Protein AF-A0A959QDK6-F1 (afdb_monomer)

Mean predicted aligned error: 8.27 Å

Foldseek 3Di:
DPCPVVPPHPCNVVSCVVCVVVDDPDDCCVVPVVPDPDDDDDDDPDDDDPPPFPVVVLVPADADPQSERAAEPPEAEACEHVEYAHEYYPDYHYYYVHYQWYFHDDDPDTDTGRNVPRVCVVVVQVVCCVPPNDPHD

Radius of gyration: 21.92 Å; Cα contacts (8 Å, |Δi|>4): 158; chains: 1; bounding box: 42×44×59 Å

pLDDT: mean 91.84, std 6.42, range [63.53, 97.94]

Sequence (137 aa):
APGRDEYNTAGEQAFVDAHYPLTPSISIDYAIMEKAANVYTIPSSFGWSDLGTWASLHAESEKDAHGNVINGNPVLAFDTADCLVRTPAGKLVVLKDLHDFIVVDEGDVLLIFPKSKEQEIKQVTQQIERELGDRFL

Nearest PDB structures (foldseek):
  2cu2-assembly1_A-2  TM=7.580E-01  e=2.517E-06  Thermus thermophilus HB8
  2x5s-assembly1_A  TM=7.768E-01  e=5.417E-05  Thermotoga maritima MSB8
  6ive-assembly1_B  TM=2.517E-01  e=6.043E+00  Thermus thermophilus HB8
  8owr-assembly2_C  TM=2.816E-01  e=8.942E+00  Mycolicibacterium smegmatis MC2 155

Secondary structure (DSSP, 8-state):
-TTTTTTTSTTHHHHHHHHGGGS----HIIIIITT-S--------S------SHHHHHHHS---TTS-EEESSSEEEES-BS-EEE--TT--EEEES-BSEEEEEETTEEEEEEGGGGGGHHHHHHHHHHHHGGGG-

Solvent-accessible surface area (backbone atoms only — not comparable to full-atom values): 8517 Å² total; per-residue (Å²): 113,92,63,64,89,27,58,97,43,94,51,29,63,63,52,44,69,70,47,56,84,75,51,81,96,67,56,62,55,75,72,40,58,77,73,49,92,84,77,83,86,81,92,76,91,69,94,81,77,86,68,82,45,71,63,52,48,48,70,76,44,74,56,53,100,50,50,26,26,75,51,51,43,49,67,47,75,40,75,45,29,49,24,34,37,36,39,54,75,79,49,80,43,80,46,66,75,45,66,41,29,34,35,40,44,54,97,95,46,76,46,77,43,54,46,94,49,55,81,52,51,64,58,52,50,57,47,44,41,74,76,67,38,74,82,87,112

Structure (mmCIF, N/CA/C/O backbone):
data_AF-A0A959QDK6-F1
#
_entry.id   AF-A0A959QDK6-F1
#
loop_
_atom_site.group_PDB
_atom_site.id
_atom_site.type_symbol
_atom_site.label_atom_id
_atom_site.label_alt_id
_atom_site.label_comp_id
_atom_site.label_asym_id
_atom_site.label_entity_id
_atom_site.label_seq_id
_atom_site.pdbx_PDB_ins_code
_atom_site.Cartn_x
_atom_site.Cartn_y
_atom_site.Cartn_z
_atom_site.occupancy
_atom_site.B_iso_or_equiv
_atom_site.auth_seq_id
_atom_site.auth_comp_id
_atom_site.auth_asym_id
_atom_site.auth_atom_id
_atom_site.pdbx_PDB_model_num
ATOM 1 N N . ALA A 1 1 ? 19.170 5.353 -35.137 1.00 66.31 1 ALA A N 1
ATOM 2 C CA . ALA A 1 1 ? 19.481 4.512 -33.969 1.00 66.31 1 ALA A CA 1
ATOM 3 C C . ALA A 1 1 ? 19.355 3.057 -34.394 1.00 66.31 1 ALA A C 1
ATOM 5 O O . ALA A 1 1 ? 18.575 2.808 -35.315 1.00 66.31 1 ALA A O 1
ATOM 6 N N . PRO A 1 2 ? 20.110 2.132 -33.784 1.00 79.88 2 PRO A N 1
ATOM 7 C CA . PRO A 1 2 ? 19.845 0.700 -33.921 1.00 79.88 2 PRO A CA 1
ATOM 8 C C . PRO A 1 2 ? 18.350 0.423 -33.682 1.00 79.88 2 PRO A C 1
ATOM 10 O O . PRO A 1 2 ? 17.758 1.071 -32.820 1.00 79.88 2 PRO A O 1
ATOM 13 N N . GLY A 1 3 ? 17.736 -0.455 -34.479 1.00 84.69 3 GLY A N 1
ATOM 14 C CA . GLY A 1 3 ? 16.315 -0.820 -34.346 1.00 84.69 3 GLY A CA 1
ATOM 15 C C . GLY A 1 3 ? 15.309 0.086 -35.058 1.00 84.69 3 GLY A C 1
ATOM 16 O O . GLY A 1 3 ? 14.122 -0.214 -35.053 1.00 84.69 3 GLY A O 1
ATOM 17 N N . ARG A 1 4 ? 15.746 1.173 -35.713 1.00 91.75 4 ARG A N 1
ATOM 18 C CA . ARG A 1 4 ? 14.831 2.070 -36.448 1.00 91.75 4 ARG A CA 1
ATOM 19 C C . ARG A 1 4 ? 14.076 1.363 -37.578 1.00 91.75 4 ARG A C 1
ATOM 21 O O . ARG A 1 4 ? 12.925 1.702 -37.816 1.00 91.75 4 ARG A O 1
ATOM 28 N N . ASP A 1 5 ? 14.727 0.417 -38.246 1.00 93.50 5 ASP A N 1
ATOM 29 C CA . ASP A 1 5 ? 14.145 -0.325 -39.370 1.00 93.50 5 ASP A CA 1
AT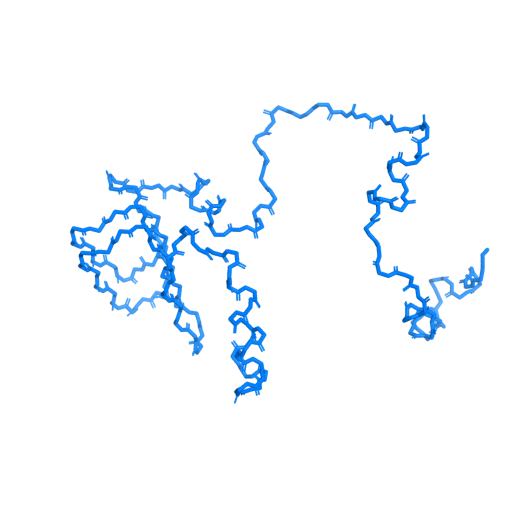OM 30 C C . ASP A 1 5 ? 13.195 -1.441 -38.904 1.00 93.50 5 ASP A C 1
ATOM 32 O O . ASP A 1 5 ? 12.357 -1.896 -39.674 1.00 93.50 5 ASP A O 1
ATOM 36 N N . GLU A 1 6 ? 13.289 -1.831 -37.629 1.00 92.81 6 GLU A N 1
ATOM 37 C CA . GLU A 1 6 ? 12.430 -2.840 -37.001 1.00 92.81 6 GLU A CA 1
ATOM 38 C C . GLU A 1 6 ? 11.187 -2.220 -36.344 1.00 92.81 6 GLU A C 1
ATOM 40 O O . GLU A 1 6 ? 10.227 -2.931 -36.056 1.00 92.81 6 GLU A O 1
ATOM 45 N N . TYR A 1 7 ? 11.182 -0.903 -36.113 1.00 91.88 7 TYR A N 1
ATOM 46 C CA . TYR A 1 7 ? 10.115 -0.194 -35.406 1.00 91.88 7 TYR A CA 1
ATOM 47 C C . TYR A 1 7 ? 8.758 -0.318 -36.112 1.00 91.88 7 TYR A C 1
ATOM 49 O O . TYR A 1 7 ? 8.638 -0.002 -37.299 1.00 91.88 7 TYR A O 1
ATOM 57 N N . ASN A 1 8 ? 7.723 -0.723 -35.370 1.00 93.56 8 ASN A N 1
ATOM 58 C CA . ASN A 1 8 ? 6.374 -0.992 -35.866 1.00 93.56 8 ASN A CA 1
ATOM 59 C C . ASN A 1 8 ? 6.326 -2.054 -36.984 1.00 93.56 8 ASN A C 1
ATOM 61 O O . ASN A 1 8 ? 5.469 -2.016 -37.872 1.00 93.56 8 ASN A O 1
ATOM 65 N N . THR A 1 9 ? 7.267 -2.998 -36.960 1.00 96.31 9 THR A N 1
ATOM 66 C CA . THR A 1 9 ? 7.295 -4.166 -37.849 1.00 96.31 9 THR A CA 1
ATOM 67 C C . THR A 1 9 ? 7.152 -5.457 -37.042 1.00 96.31 9 THR A C 1
ATOM 69 O O . THR A 1 9 ? 7.225 -5.461 -35.816 1.00 96.31 9 THR A O 1
ATOM 72 N N . ALA A 1 10 ? 7.007 -6.593 -37.729 1.00 96.50 10 ALA A N 1
ATOM 73 C CA . ALA A 1 10 ? 6.983 -7.901 -37.073 1.00 96.50 10 ALA A CA 1
ATOM 74 C C . ALA A 1 10 ? 8.294 -8.248 -36.331 1.00 96.50 10 ALA A C 1
ATOM 76 O O . ALA A 1 10 ? 8.280 -9.125 -35.469 1.00 96.50 10 ALA A O 1
ATOM 77 N N . GLY A 1 11 ? 9.412 -7.588 -36.658 1.00 94.88 11 GLY A N 1
ATOM 78 C CA . GLY A 1 11 ? 10.711 -7.793 -36.013 1.00 94.88 11 GLY A CA 1
ATOM 79 C C . GLY A 1 11 ? 10.925 -6.976 -34.735 1.00 94.88 11 GLY A C 1
ATOM 80 O O . GLY A 1 11 ? 11.877 -7.244 -34.001 1.00 94.88 11 GLY A O 1
ATOM 81 N N . GLU A 1 12 ? 10.030 -6.031 -34.416 1.00 95.69 12 GLU A N 1
ATOM 82 C CA . GLU A 1 12 ? 10.187 -5.115 -33.279 1.00 95.69 12 GLU A CA 1
ATOM 83 C C . GLU A 1 12 ? 10.357 -5.852 -31.947 1.00 95.69 12 GLU A C 1
ATOM 85 O O . GLU A 1 12 ? 11.297 -5.570 -31.207 1.00 95.69 12 GLU A O 1
ATOM 90 N N . GLN A 1 13 ? 9.498 -6.835 -31.658 1.00 96.31 13 GLN A N 1
ATOM 91 C CA . GLN A 1 13 ? 9.550 -7.570 -30.391 1.00 96.31 13 GLN A CA 1
ATOM 92 C C . GLN A 1 13 ? 10.874 -8.325 -30.231 1.00 96.31 13 GLN A C 1
ATOM 94 O O . GLN A 1 13 ? 11.514 -8.231 -29.189 1.00 96.31 13 GLN A O 1
ATOM 99 N N . ALA A 1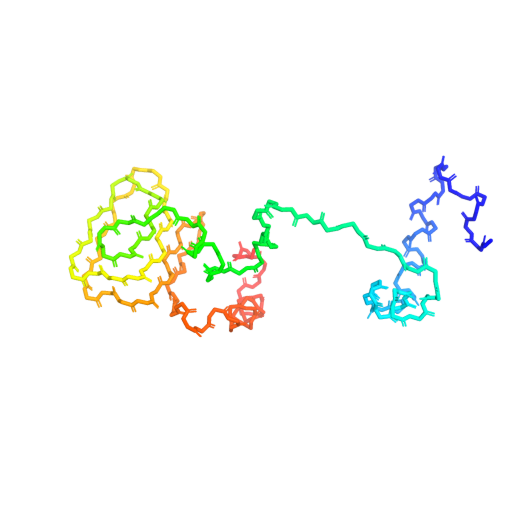 14 ? 11.333 -9.007 -31.285 1.00 96.25 14 ALA A N 1
ATOM 100 C CA . ALA A 1 14 ? 12.605 -9.725 -31.264 1.00 96.25 14 ALA A CA 1
ATOM 101 C C . ALA A 1 14 ? 13.793 -8.767 -31.073 1.00 96.25 14 ALA A C 1
ATOM 103 O O . ALA A 1 14 ? 14.756 -9.091 -30.373 1.00 96.25 14 ALA A O 1
ATOM 104 N N . PHE A 1 15 ? 13.722 -7.572 -31.665 1.00 95.44 15 PHE A N 1
ATOM 105 C CA . PHE A 1 15 ? 14.715 -6.528 -31.451 1.00 95.44 15 PHE A CA 1
ATOM 106 C C . PHE A 1 15 ? 14.710 -6.038 -29.994 1.00 95.44 15 PHE A C 1
ATOM 108 O O . PHE A 1 15 ? 15.781 -5.940 -29.389 1.00 95.44 15 PHE A O 1
ATOM 115 N N . VAL A 1 16 ? 13.533 -5.766 -29.419 1.00 94.75 16 VAL A N 1
ATOM 116 C CA . VAL A 1 16 ? 13.371 -5.337 -28.019 1.00 94.75 16 VAL A CA 1
ATOM 117 C C . VAL A 1 16 ? 13.898 -6.401 -27.059 1.00 94.75 16 VAL A C 1
ATOM 119 O O . VAL A 1 16 ? 14.727 -6.075 -26.214 1.00 94.75 16 VAL A O 1
ATOM 122 N N . ASP A 1 17 ? 13.513 -7.665 -27.222 1.00 95.94 17 ASP A N 1
ATOM 123 C CA . ASP A 1 17 ? 13.924 -8.760 -26.334 1.00 95.94 17 ASP A CA 1
ATOM 124 C C . ASP A 1 17 ? 15.449 -8.949 -26.314 1.00 95.94 17 ASP A C 1
ATOM 126 O O . ASP A 1 17 ? 16.038 -9.228 -25.270 1.00 95.94 17 ASP A O 1
ATOM 130 N N . ALA A 1 18 ? 16.110 -8.752 -27.459 1.00 95.19 18 ALA A N 1
ATOM 131 C CA . ALA A 1 18 ? 17.561 -8.864 -27.568 1.00 95.19 18 ALA A CA 1
ATOM 132 C C . ALA A 1 18 ? 18.318 -7.668 -26.958 1.00 95.19 18 ALA A C 1
ATOM 134 O O . ALA A 1 18 ? 19.433 -7.839 -26.464 1.00 95.19 18 ALA A O 1
ATOM 135 N N . HIS A 1 19 ? 17.748 -6.459 -27.004 1.00 94.12 19 HIS A N 1
ATOM 136 C CA . HIS A 1 19 ? 18.471 -5.228 -26.654 1.00 94.12 19 HIS A CA 1
ATOM 137 C C . HIS A 1 19 ? 18.056 -4.625 -25.310 1.00 94.12 19 HIS A C 1
ATOM 139 O O . HIS A 1 19 ? 18.903 -4.046 -24.631 1.00 94.12 19 HIS A O 1
ATOM 145 N N . TYR A 1 20 ? 16.795 -4.761 -24.894 1.00 92.12 20 TYR A N 1
ATOM 146 C CA . TYR A 1 20 ? 16.284 -4.199 -23.641 1.00 92.12 20 TYR A CA 1
ATOM 147 C C . TYR A 1 20 ? 17.046 -4.699 -22.400 1.00 92.12 20 TYR A C 1
ATOM 149 O O . TYR A 1 20 ? 17.429 -3.859 -21.583 1.00 92.12 20 TYR A O 1
ATOM 157 N N . PRO A 1 21 ? 17.402 -5.996 -22.268 1.00 94.94 21 PRO A N 1
ATOM 158 C CA . PRO A 1 21 ? 18.182 -6.480 -21.122 1.00 94.94 21 PRO A CA 1
ATOM 159 C C . PRO A 1 21 ? 19.592 -5.878 -21.016 1.00 94.94 21 PRO A C 1
ATOM 161 O O . PRO A 1 21 ? 20.208 -5.932 -19.956 1.00 94.94 21 PRO A O 1
ATOM 164 N N . LEU A 1 22 ? 20.117 -5.319 -22.112 1.00 93.44 22 LEU A N 1
ATOM 165 C CA . LEU A 1 22 ? 21.427 -4.662 -22.155 1.00 93.44 22 LEU A CA 1
ATOM 166 C C . LEU A 1 22 ? 21.349 -3.179 -21.763 1.00 93.44 22 LEU A C 1
ATOM 168 O O . LEU A 1 22 ? 22.384 -2.517 -21.648 1.00 93.44 22 LEU A O 1
ATOM 172 N N . THR A 1 23 ? 20.142 -2.632 -21.597 1.00 91.06 23 THR A N 1
ATOM 173 C CA . THR A 1 23 ? 19.955 -1.223 -21.249 1.00 91.06 23 THR A CA 1
ATOM 174 C C . THR A 1 23 ? 20.136 -0.989 -19.746 1.00 91.06 23 THR A C 1
ATOM 176 O O . THR A 1 23 ? 19.743 -1.827 -18.932 1.00 91.06 23 THR A O 1
ATOM 179 N N . PRO A 1 24 ? 20.734 0.144 -19.332 1.00 90.81 24 PRO A N 1
ATOM 180 C CA . PRO A 1 24 ? 20.836 0.481 -17.917 1.00 90.81 24 PRO A CA 1
ATOM 181 C C . PRO A 1 24 ? 19.452 0.659 -17.282 1.00 90.81 24 PRO A C 1
ATOM 183 O O . PRO A 1 24 ? 18.624 1.408 -17.797 1.00 90.81 24 PRO A O 1
ATOM 186 N N . SER A 1 25 ? 19.233 0.043 -16.119 1.00 92.31 25 SER A N 1
ATOM 187 C CA . SER A 1 25 ? 18.039 0.278 -15.300 1.00 92.31 25 SER A CA 1
ATOM 188 C C . SER A 1 25 ? 18.151 1.629 -14.584 1.00 92.31 25 SER A C 1
ATOM 190 O O . SER A 1 25 ? 18.674 1.711 -13.472 1.00 92.31 25 SER A O 1
ATOM 192 N N . ILE A 1 26 ? 17.698 2.699 -15.238 1.00 91.94 26 ILE A N 1
ATOM 193 C CA . ILE A 1 26 ? 17.795 4.083 -14.760 1.00 91.94 26 ILE A CA 1
ATOM 194 C C . ILE A 1 26 ? 16.504 4.850 -15.073 1.00 91.94 26 ILE A C 1
ATOM 196 O O . ILE A 1 26 ? 15.919 4.660 -16.138 1.00 91.94 26 ILE A O 1
ATOM 200 N N . SER A 1 27 ? 16.033 5.698 -14.152 1.00 92.44 27 SER A N 1
ATOM 201 C CA . SER A 1 27 ? 14.797 6.466 -14.359 1.00 92.44 27 SER A CA 1
ATOM 202 C C . SER A 1 27 ? 14.969 7.534 -15.439 1.00 92.44 27 SER A C 1
ATOM 204 O O . SER A 1 27 ? 16.069 8.047 -15.662 1.00 92.44 27 SER A O 1
ATOM 206 N N . ILE A 1 28 ? 13.866 7.905 -16.094 1.00 91.75 28 ILE A N 1
ATOM 207 C CA . ILE A 1 28 ? 13.879 8.950 -17.124 1.00 91.75 28 ILE A CA 1
ATOM 208 C C . ILE A 1 28 ? 14.247 10.318 -16.536 1.00 91.75 28 ILE A C 1
ATOM 210 O O . ILE A 1 28 ? 14.926 11.107 -17.199 1.00 91.75 28 ILE A O 1
ATOM 214 N N . ASP A 1 29 ? 13.868 10.566 -15.279 1.00 90.62 29 ASP A N 1
ATOM 215 C CA . ASP A 1 29 ? 14.180 11.788 -14.545 1.00 90.62 29 ASP A CA 1
ATOM 216 C C . ASP A 1 29 ? 15.690 12.011 -14.481 1.00 90.62 29 ASP A C 1
ATOM 218 O O . ASP A 1 29 ? 16.201 13.036 -14.928 1.00 90.62 29 ASP A O 1
ATOM 222 N N . TYR A 1 30 ? 16.423 10.987 -14.050 1.00 89.81 30 TYR A N 1
ATOM 223 C CA . TYR A 1 30 ? 17.872 11.055 -13.913 1.00 89.81 30 TYR A CA 1
ATOM 224 C C . TYR A 1 30 ? 18.607 10.895 -15.254 1.00 89.81 30 TYR A C 1
ATOM 226 O O . TYR A 1 30 ? 19.659 11.497 -15.506 1.00 89.81 30 TYR A O 1
ATOM 234 N N . ALA A 1 31 ? 18.085 10.053 -16.150 1.00 92.50 31 ALA A N 1
ATOM 235 C CA . ALA A 1 31 ? 18.710 9.805 -17.443 1.00 92.50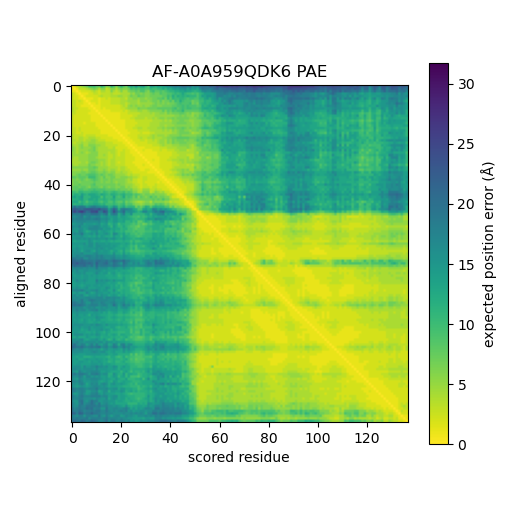 31 ALA A CA 1
ATOM 236 C C . ALA A 1 31 ? 18.632 11.028 -18.364 1.00 92.50 31 ALA A C 1
ATOM 238 O O . ALA A 1 31 ? 19.616 11.316 -19.053 1.00 92.50 31 ALA A O 1
ATOM 239 N N . ILE A 1 32 ? 17.494 11.733 -18.353 1.00 93.75 32 ILE A N 1
ATOM 240 C CA . ILE A 1 32 ? 17.147 12.787 -19.312 1.00 93.75 32 ILE A CA 1
ATOM 241 C C . ILE A 1 32 ? 16.743 14.085 -18.607 1.00 93.75 32 ILE A C 1
ATOM 243 O O . ILE A 1 32 ? 17.384 15.107 -18.853 1.00 93.75 32 ILE A O 1
ATOM 247 N N . MET A 1 33 ? 15.700 14.074 -17.767 1.00 95.12 33 MET A N 1
ATOM 248 C CA . MET A 1 33 ? 15.035 15.313 -17.319 1.00 95.12 33 MET A CA 1
ATOM 249 C C . MET A 1 33 ? 15.967 16.251 -16.547 1.00 95.12 33 MET A C 1
ATOM 251 O O . MET A 1 33 ? 15.988 17.444 -16.828 1.00 95.12 33 MET A O 1
ATOM 255 N N . GLU A 1 34 ? 16.788 15.724 -15.638 1.00 92.75 34 GLU A N 1
ATOM 256 C CA . GLU A 1 34 ? 17.748 16.507 -14.845 1.00 92.75 34 GLU A CA 1
ATOM 257 C C . GLU A 1 34 ? 18.883 17.113 -15.686 1.00 92.75 34 GLU A C 1
ATOM 259 O O . GLU A 1 34 ? 19.530 18.074 -15.273 1.00 92.75 34 GLU A O 1
ATOM 264 N N . LYS A 1 35 ? 19.147 16.551 -16.870 1.00 94.50 35 LYS A N 1
ATOM 265 C CA . LYS A 1 35 ? 20.244 16.968 -17.760 1.00 94.50 35 LYS A CA 1
ATOM 266 C C . LYS A 1 35 ? 19.767 17.849 -18.912 1.00 94.50 35 LYS A C 1
ATOM 268 O O . LYS A 1 35 ? 20.585 18.475 -19.586 1.00 94.50 35 LYS A O 1
ATOM 273 N N . ALA A 1 36 ? 18.466 17.866 -19.181 1.00 95.81 36 ALA A N 1
ATOM 274 C CA . ALA A 1 36 ? 17.882 18.595 -20.292 1.00 95.81 36 ALA A CA 1
ATOM 275 C C . ALA A 1 36 ? 17.811 20.098 -19.980 1.00 95.81 36 ALA A C 1
ATOM 277 O O . ALA A 1 36 ? 17.256 20.523 -18.973 1.00 95.81 36 ALA A O 1
ATOM 278 N N . ALA A 1 37 ? 18.339 20.928 -20.882 1.00 95.75 37 ALA A N 1
ATOM 279 C CA . ALA A 1 37 ? 18.300 22.387 -20.739 1.00 95.75 37 ALA A CA 1
ATOM 280 C C . ALA A 1 37 ? 16.969 23.014 -21.205 1.00 95.75 37 ALA A C 1
ATOM 282 O O . ALA A 1 37 ? 16.763 24.217 -21.077 1.00 95.75 37 ALA A O 1
ATOM 283 N N . ASN A 1 38 ? 16.080 22.211 -21.788 1.00 96.00 38 ASN A N 1
ATOM 284 C CA . ASN A 1 38 ? 14.859 22.629 -22.475 1.00 96.00 38 ASN A CA 1
ATOM 285 C C . ASN A 1 38 ? 13.596 22.042 -21.823 1.00 96.00 38 ASN A C 1
ATOM 287 O O . ASN A 1 38 ? 12.685 21.590 -22.518 1.00 96.00 38 ASN A O 1
ATOM 291 N N . VAL A 1 39 ? 13.556 22.029 -20.491 1.00 94.69 39 VAL A N 1
ATOM 292 C CA . VAL A 1 39 ? 12.406 21.565 -19.705 1.00 94.69 39 VAL A CA 1
ATOM 293 C C . VAL A 1 39 ? 11.492 22.746 -19.378 1.00 94.69 39 VAL A C 1
ATOM 295 O O . VAL A 1 39 ? 11.951 23.791 -18.920 1.00 94.69 39 VAL A O 1
ATOM 298 N N . TYR A 1 40 ? 10.189 22.565 -19.585 1.00 94.44 40 TYR A N 1
ATOM 299 C CA . TYR A 1 40 ? 9.145 23.528 -19.232 1.00 94.44 40 TYR A CA 1
ATOM 300 C C . TYR A 1 40 ? 8.077 22.826 -18.391 1.00 94.44 40 TYR A C 1
ATOM 302 O O . TYR A 1 40 ? 7.789 21.652 -18.619 1.00 94.44 40 TYR A O 1
ATOM 310 N N . THR A 1 41 ? 7.475 23.536 -17.436 1.00 93.50 41 THR A N 1
ATOM 311 C CA . THR A 1 41 ? 6.421 23.004 -16.559 1.00 93.50 41 THR A CA 1
ATOM 312 C C . THR A 1 41 ? 5.127 23.799 -16.717 1.00 93.50 41 THR A C 1
ATOM 314 O O . THR A 1 41 ? 5.146 25.005 -16.966 1.00 93.50 41 THR A O 1
ATOM 317 N N . ILE A 1 42 ? 3.989 23.118 -16.575 1.00 93.38 42 ILE A N 1
ATOM 318 C CA . ILE A 1 42 ? 2.662 23.740 -16.525 1.00 93.38 42 ILE A CA 1
ATOM 319 C C . ILE A 1 42 ? 2.106 23.493 -15.119 1.00 93.38 42 ILE A C 1
ATOM 321 O O . ILE A 1 42 ? 1.904 22.331 -14.764 1.00 93.38 42 ILE A O 1
ATOM 325 N N . PRO A 1 43 ? 1.870 24.540 -14.308 1.00 91.44 43 PRO A N 1
ATOM 326 C CA . PRO A 1 43 ? 1.276 24.371 -12.988 1.00 91.44 43 PRO A CA 1
ATOM 327 C C . PRO A 1 43 ? -0.136 23.787 -13.084 1.00 91.44 43 PRO A C 1
ATOM 329 O O . PRO A 1 43 ? -0.957 24.264 -13.870 1.00 91.44 43 PRO A O 1
ATOM 332 N N . SER A 1 44 ? -0.433 22.790 -12.255 1.00 90.25 44 SER A N 1
ATOM 333 C CA . SER A 1 44 ? -1.778 22.249 -12.063 1.00 90.25 44 SER A CA 1
ATOM 334 C C . SER A 1 44 ? -2.381 22.754 -10.750 1.00 90.25 44 SER A C 1
ATOM 336 O O . SER A 1 44 ? -1.681 22.954 -9.761 1.00 90.25 44 SER A O 1
ATOM 338 N N . SER A 1 45 ? -3.697 22.976 -10.743 1.00 91.25 45 SER A N 1
ATOM 339 C CA . SER A 1 45 ? -4.464 23.386 -9.555 1.00 91.25 45 SER A CA 1
ATOM 340 C C . SER A 1 45 ? -5.375 22.283 -9.006 1.00 91.25 45 SER A C 1
ATOM 342 O O . SER A 1 45 ? -6.126 22.519 -8.062 1.00 91.25 45 SER A O 1
ATOM 344 N N . PHE A 1 46 ? -5.337 21.090 -9.601 1.00 85.62 46 PHE A N 1
ATOM 345 C CA . PHE A 1 46 ? -6.069 19.923 -9.121 1.00 85.62 46 PHE A CA 1
ATOM 346 C C . PHE A 1 46 ? -5.215 19.113 -8.141 1.00 85.62 46 PHE A C 1
ATOM 348 O O . PHE A 1 46 ? -3.990 19.074 -8.265 1.00 85.62 46 PHE A O 1
ATOM 355 N N . GLY A 1 47 ? -5.871 18.453 -7.183 1.00 74.00 47 GLY A N 1
ATOM 356 C CA . GLY A 1 47 ? -5.218 17.476 -6.317 1.00 74.00 47 GLY A CA 1
ATOM 357 C C . GLY A 1 47 ? -4.711 16.304 -7.151 1.00 74.00 47 GLY A C 1
ATOM 358 O O . GLY A 1 47 ? -5.455 15.741 -7.955 1.00 74.00 47 GLY A O 1
ATOM 359 N N . TRP A 1 48 ? -3.436 15.970 -6.994 1.00 74.06 48 TRP A N 1
ATOM 360 C CA . TRP A 1 48 ? -2.821 14.811 -7.622 1.00 74.06 48 TRP A CA 1
ATOM 361 C C . TRP A 1 48 ? -1.990 14.080 -6.574 1.00 74.06 48 TRP A C 1
ATOM 363 O O . TRP A 1 48 ? -1.203 14.696 -5.858 1.00 74.06 48 TRP A O 1
ATOM 373 N N . SER A 1 49 ? -2.186 12.769 -6.505 1.00 68.44 49 SER A N 1
ATOM 374 C CA . SER A 1 49 ? -1.374 11.837 -5.736 1.00 68.44 49 SER A CA 1
ATOM 375 C C . SER A 1 49 ? -0.961 10.728 -6.692 1.00 68.44 49 SER A C 1
ATOM 377 O O . SER A 1 49 ? -1.773 10.268 -7.497 1.00 68.44 49 SER A O 1
ATOM 379 N N . ASP A 1 50 ? 0.290 10.292 -6.608 1.00 70.44 50 ASP A N 1
ATOM 380 C CA . ASP A 1 50 ? 0.797 9.143 -7.357 1.00 70.44 50 ASP A CA 1
ATOM 381 C C . ASP A 1 50 ? 0.191 7.811 -6.884 1.00 70.44 50 ASP A C 1
ATOM 383 O O . ASP A 1 50 ? 0.491 6.781 -7.484 1.00 70.44 50 ASP A O 1
ATOM 387 N N . LEU A 1 51 ? -0.650 7.836 -5.830 1.00 63.53 51 LEU A N 1
ATOM 388 C CA . LEU A 1 51 ? -1.265 6.679 -5.168 1.00 63.53 51 LEU A CA 1
ATOM 389 C C . LEU A 1 51 ? -0.302 5.483 -5.133 1.00 63.53 51 LEU A C 1
ATOM 391 O O . LEU A 1 51 ? -0.650 4.363 -5.494 1.00 63.53 51 LEU A O 1
ATOM 395 N N . GLY A 1 52 ? 0.943 5.750 -4.731 1.00 71.12 52 GLY A N 1
ATOM 396 C CA . GLY A 1 52 ? 2.008 4.749 -4.713 1.00 71.12 52 GLY A CA 1
ATOM 397 C C . GLY A 1 52 ? 2.126 3.998 -3.389 1.00 71.12 52 GLY A C 1
ATOM 398 O O . GLY A 1 52 ? 2.866 3.017 -3.309 1.00 71.12 52 GLY A O 1
ATOM 399 N N . THR A 1 53 ? 1.435 4.459 -2.341 1.00 81.88 53 THR A N 1
ATOM 400 C CA . THR A 1 53 ? 1.529 3.886 -0.995 1.00 81.88 53 THR A CA 1
ATOM 401 C C . THR A 1 53 ? 0.170 3.778 -0.305 1.00 81.88 53 THR A C 1
ATOM 403 O O . THR A 1 53 ? -0.787 4.484 -0.638 1.00 81.88 53 THR A O 1
ATOM 406 N N . TRP A 1 54 ? 0.079 2.880 0.677 1.00 87.19 54 TRP A N 1
ATOM 407 C CA . TRP A 1 54 ? -1.125 2.674 1.478 1.00 87.19 54 TRP A CA 1
ATOM 408 C C . TRP A 1 54 ? -1.432 3.888 2.361 1.00 87.19 54 TRP A C 1
ATOM 410 O O . TRP A 1 54 ? -2.600 4.195 2.600 1.00 87.19 54 TRP A O 1
ATOM 420 N N . ALA A 1 55 ? -0.407 4.615 2.804 1.00 83.44 55 ALA A N 1
ATOM 421 C CA . ALA A 1 55 ? -0.542 5.871 3.528 1.00 83.44 55 ALA A CA 1
ATOM 422 C C . ALA A 1 55 ? -1.181 6.958 2.653 1.00 83.44 55 ALA A C 1
ATOM 424 O O . ALA A 1 55 ? -2.113 7.619 3.110 1.00 83.44 55 ALA A O 1
ATOM 425 N N . SER A 1 56 ? -0.754 7.101 1.392 1.00 85.38 56 SER A N 1
ATOM 426 C CA . SER A 1 56 ? -1.390 8.023 0.439 1.00 85.38 56 SER A CA 1
ATOM 427 C C . SER A 1 56 ? -2.841 7.631 0.164 1.00 85.38 56 SER A C 1
ATOM 429 O O . SER A 1 56 ? -3.723 8.488 0.159 1.00 85.38 56 SER A O 1
ATOM 431 N N . LEU A 1 57 ? -3.121 6.330 0.023 1.00 88.12 57 LEU A N 1
ATOM 432 C CA . LEU A 1 57 ? -4.491 5.845 -0.134 1.00 88.12 57 LEU A CA 1
ATOM 433 C C . LEU A 1 57 ? -5.356 6.172 1.093 1.00 88.12 57 LEU A C 1
ATOM 435 O O . LEU A 1 57 ? -6.484 6.633 0.935 1.00 88.12 57 LEU A O 1
ATOM 439 N N . HIS A 1 58 ? -4.840 5.980 2.311 1.00 91.81 58 HIS A N 1
ATOM 440 C CA . HIS A 1 58 ? -5.543 6.358 3.542 1.00 91.81 58 HIS A CA 1
ATOM 441 C C . HIS A 1 58 ? -5.794 7.871 3.604 1.00 91.81 58 HIS A C 1
ATOM 443 O O . HIS A 1 58 ? -6.904 8.295 3.926 1.00 91.81 58 HIS A O 1
ATOM 449 N N . ALA A 1 59 ? -4.796 8.686 3.250 1.00 88.50 59 ALA A N 1
ATOM 450 C CA . ALA A 1 59 ? -4.880 10.143 3.277 1.00 88.50 59 ALA A CA 1
ATOM 451 C C . ALA A 1 59 ? -5.967 10.687 2.336 1.00 88.50 59 ALA A C 1
ATOM 453 O O . ALA A 1 59 ? -6.776 11.506 2.773 1.00 88.50 59 ALA A O 1
ATOM 454 N N . GLU A 1 60 ? -6.052 10.170 1.112 1.00 89.19 60 GLU A N 1
ATOM 455 C CA . GLU A 1 60 ? -6.984 10.652 0.080 1.00 89.19 60 GLU A CA 1
ATOM 456 C C . GLU A 1 60 ? -8.381 10.009 0.145 1.00 89.19 60 GLU A C 1
ATOM 458 O O . GLU A 1 60 ? -9.320 10.487 -0.490 1.00 89.19 60 GLU A O 1
ATOM 463 N N . SER A 1 61 ? -8.550 8.930 0.913 1.00 91.38 61 SER A N 1
ATOM 464 C CA . SER A 1 61 ? -9.844 8.251 1.039 1.00 91.38 61 SER A CA 1
ATOM 465 C C . SER A 1 61 ? -10.774 8.913 2.059 1.00 91.38 61 SER A C 1
ATOM 467 O O . SER A 1 61 ? -10.335 9.553 3.024 1.00 91.38 61 SER A O 1
ATOM 469 N N . GLU A 1 62 ? -12.079 8.698 1.868 1.00 93.31 62 GLU A N 1
ATOM 470 C CA . GLU A 1 62 ? -13.115 9.064 2.833 1.00 93.31 62 GLU A CA 1
ATOM 471 C C . GLU A 1 62 ? -12.922 8.285 4.140 1.00 93.31 62 GLU A C 1
ATOM 473 O O . GLU A 1 62 ? -12.692 7.072 4.134 1.00 93.31 62 GLU A O 1
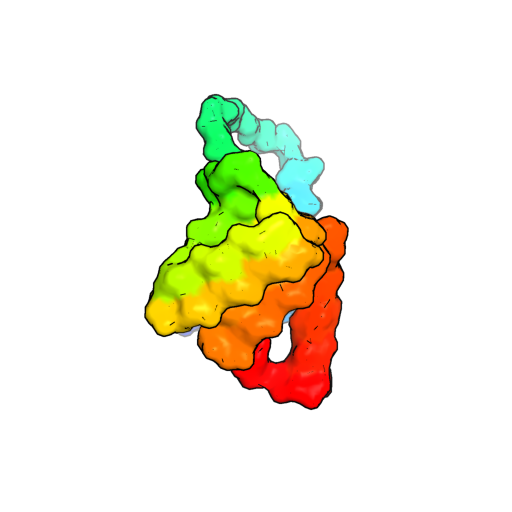ATOM 478 N N . LYS A 1 63 ? -12.981 9.007 5.261 1.00 95.94 63 LYS A N 1
ATOM 479 C CA . LYS A 1 63 ? -12.742 8.471 6.602 1.00 95.94 63 LYS A CA 1
ATOM 480 C C . LYS A 1 63 ? -14.018 8.536 7.424 1.00 95.94 63 LYS A C 1
ATOM 482 O O . LYS A 1 63 ? -14.795 9.482 7.296 1.00 95.94 63 LYS A O 1
ATOM 487 N N . ASP A 1 64 ? -14.194 7.564 8.306 1.00 95.19 64 ASP A N 1
ATOM 488 C CA . ASP A 1 64 ? -15.198 7.633 9.361 1.00 95.19 64 ASP A CA 1
ATOM 489 C C . ASP A 1 64 ? -14.797 8.632 10.470 1.00 95.19 64 ASP A C 1
ATOM 491 O O . ASP A 1 64 ? -13.756 9.296 10.420 1.00 95.19 64 ASP A O 1
ATOM 495 N N . ALA A 1 65 ? -15.626 8.730 11.512 1.00 95.69 65 ALA A N 1
ATOM 496 C CA . ALA A 1 65 ? -15.398 9.626 12.648 1.00 95.69 65 ALA A CA 1
ATOM 497 C C . ALA A 1 65 ? -14.136 9.302 13.479 1.00 95.69 65 ALA A C 1
ATOM 499 O O . ALA A 1 65 ? -13.714 10.129 14.287 1.00 95.69 65 ALA A O 1
ATOM 500 N N . HIS A 1 66 ? -13.545 8.121 13.299 1.00 96.44 66 HIS A N 1
ATOM 501 C CA . HIS A 1 66 ? -12.347 7.648 13.993 1.00 96.44 66 HIS A CA 1
ATOM 502 C C . HIS A 1 66 ? -11.109 7.642 13.081 1.00 96.44 66 HIS A C 1
ATOM 504 O O . HIS A 1 66 ? -10.068 7.102 13.454 1.00 96.44 66 HIS A O 1
ATOM 510 N N . GLY A 1 67 ? -11.207 8.231 11.885 1.00 96.50 67 GLY A N 1
ATOM 511 C CA . GLY A 1 67 ? -10.107 8.272 10.927 1.00 96.50 67 GLY A CA 1
ATOM 512 C C . GLY A 1 67 ? -9.906 6.962 10.165 1.00 96.50 67 GLY A C 1
ATOM 513 O O . GLY A 1 67 ? -8.912 6.832 9.450 1.00 96.50 67 GLY A O 1
ATOM 514 N N . ASN A 1 68 ? -10.812 5.986 10.280 1.00 97.31 68 ASN A N 1
ATOM 515 C CA . ASN A 1 68 ? -10.699 4.741 9.530 1.00 97.31 68 ASN A CA 1
ATOM 516 C C . ASN A 1 68 ? -11.206 4.918 8.104 1.00 97.31 68 ASN A C 1
ATOM 518 O O . ASN A 1 68 ? -12.252 5.517 7.868 1.00 97.31 68 ASN A O 1
ATOM 522 N N . VAL A 1 69 ? -10.503 4.311 7.160 1.00 96.94 69 VAL A N 1
ATOM 523 C CA . VAL A 1 69 ? -10.965 4.116 5.789 1.00 96.94 69 VAL A CA 1
ATOM 524 C C . VAL A 1 69 ? -11.456 2.682 5.690 1.00 96.94 69 VAL A C 1
ATOM 526 O O . VAL A 1 69 ? -10.654 1.757 5.794 1.00 96.94 69 VAL A O 1
ATOM 529 N N . ILE A 1 70 ? -12.762 2.484 5.515 1.00 95.62 70 ILE A N 1
ATOM 530 C CA . ILE A 1 70 ? -13.374 1.151 5.471 1.00 95.62 70 ILE A CA 1
ATOM 531 C C . ILE A 1 70 ? -13.970 0.917 4.087 1.00 95.62 70 ILE A C 1
ATOM 533 O O . ILE A 1 70 ? -14.955 1.540 3.700 1.00 95.62 70 ILE A O 1
ATOM 537 N N . ASN A 1 71 ? -13.379 -0.022 3.356 1.00 93.00 71 ASN A N 1
ATOM 538 C CA . ASN A 1 71 ? -13.822 -0.474 2.047 1.00 93.00 71 ASN A CA 1
ATOM 539 C C . ASN A 1 71 ? -14.121 -1.978 2.099 1.00 93.00 71 ASN A C 1
ATOM 541 O O . ASN A 1 71 ? -13.323 -2.824 1.696 1.00 93.00 71 ASN A O 1
ATOM 545 N N . GLY A 1 72 ? -15.263 -2.302 2.694 1.00 87.31 72 GLY A N 1
ATOM 546 C CA . GLY A 1 72 ? -15.723 -3.664 2.927 1.00 87.31 72 GLY A CA 1
ATOM 547 C C . GLY A 1 72 ? -17.042 -3.652 3.691 1.00 87.31 72 GLY A C 1
ATOM 548 O O . GLY A 1 72 ? -17.345 -2.699 4.410 1.00 87.31 72 GLY A O 1
ATOM 549 N N . ASN A 1 73 ? -17.862 -4.688 3.522 1.00 86.50 73 ASN A N 1
ATOM 550 C CA . ASN A 1 73 ? -19.131 -4.814 4.240 1.00 86.50 73 ASN A CA 1
ATOM 551 C C . ASN A 1 73 ? -19.525 -6.301 4.363 1.00 86.50 73 ASN A C 1
ATOM 553 O O . ASN A 1 73 ? -19.623 -6.974 3.327 1.00 86.50 73 ASN A O 1
ATOM 557 N N . PRO A 1 74 ? -19.788 -6.823 5.579 1.00 93.75 74 PRO A N 1
ATOM 558 C CA . PRO A 1 74 ? -19.838 -6.114 6.869 1.00 93.75 74 PRO A CA 1
ATOM 559 C C . PRO A 1 74 ? -18.494 -5.991 7.607 1.00 93.75 74 PRO A C 1
ATOM 561 O O . PRO A 1 74 ? -17.741 -6.954 7.718 1.00 93.75 74 PRO A O 1
ATOM 564 N N . VAL A 1 75 ? -18.240 -4.810 8.191 1.00 95.81 75 VAL A N 1
ATOM 565 C CA . VAL A 1 75 ? -17.090 -4.528 9.072 1.00 95.81 75 VAL A CA 1
ATOM 566 C C . VAL A 1 75 ? -17.591 -3.925 10.387 1.00 95.81 75 VAL A C 1
ATOM 568 O O . VAL A 1 75 ? -18.327 -2.940 10.379 1.00 95.81 75 VAL A O 1
ATOM 571 N N . LEU A 1 76 ? -17.200 -4.518 11.515 1.00 96.00 76 LEU A N 1
ATOM 572 C CA . LEU A 1 76 ? -17.481 -4.033 12.866 1.00 96.00 76 LEU A CA 1
ATOM 573 C C . LEU A 1 76 ? -16.172 -3.613 13.530 1.00 96.00 76 LEU A C 1
ATOM 575 O O . LEU A 1 76 ? -15.319 -4.451 13.810 1.00 96.00 76 LEU A O 1
ATOM 579 N N . ALA A 1 77 ? -16.024 -2.320 13.786 1.00 95.94 77 ALA A N 1
ATOM 580 C CA . ALA A 1 77 ? -14.837 -1.742 14.395 1.00 95.94 77 ALA A CA 1
ATOM 581 C C . ALA A 1 77 ? -15.176 -1.226 15.798 1.00 95.94 77 ALA A C 1
ATOM 583 O O . ALA A 1 77 ? -16.076 -0.406 15.975 1.00 95.94 77 ALA A O 1
ATOM 584 N N . PHE A 1 78 ? -14.463 -1.722 16.800 1.00 97.44 78 PHE A N 1
ATOM 585 C CA . PHE A 1 78 ? -14.602 -1.334 18.196 1.00 97.44 78 PHE A CA 1
ATOM 586 C C . PHE A 1 78 ? -13.276 -0.735 18.647 1.00 97.44 78 PHE A C 1
ATOM 588 O O . PHE A 1 78 ? -12.251 -1.392 18.524 1.00 97.44 78 PHE A O 1
ATOM 595 N N . ASP A 1 79 ? -13.267 0.489 19.172 1.00 97.06 79 ASP A N 1
ATOM 596 C CA . ASP A 1 79 ? -12.025 1.133 19.638 1.00 97.06 79 ASP A CA 1
ATOM 597 C C . ASP A 1 79 ? -10.877 0.994 18.619 1.00 97.06 79 ASP A C 1
ATOM 599 O O . ASP A 1 79 ? -9.828 0.415 18.878 1.00 97.06 79 ASP A O 1
ATOM 603 N N . THR A 1 80 ? -11.175 1.355 17.374 1.00 97.94 80 THR A N 1
ATOM 604 C CA . THR A 1 80 ? -10.284 1.185 16.226 1.00 97.94 80 THR A CA 1
ATOM 605 C C . THR A 1 80 ? -10.185 2.535 15.542 1.00 97.94 80 THR A C 1
ATOM 607 O O . THR A 1 80 ? -11.219 3.156 15.280 1.00 97.94 80 THR A O 1
ATOM 610 N N . ALA A 1 81 ? -8.965 3.007 15.299 1.00 97.69 81 ALA A N 1
ATOM 611 C CA . ALA A 1 81 ? -8.725 4.349 14.777 1.00 97.69 81 ALA A CA 1
ATOM 612 C C . ALA A 1 81 ? -7.594 4.373 13.748 1.00 97.69 81 ALA A C 1
ATOM 614 O O . ALA A 1 81 ? -6.668 3.560 13.800 1.00 97.69 81 ALA A O 1
ATOM 615 N N . ASP A 1 82 ? -7.662 5.327 12.822 1.00 97.38 82 ASP A N 1
ATOM 616 C CA . ASP A 1 82 ? -6.635 5.576 11.806 1.00 97.38 82 ASP A CA 1
ATOM 617 C C . ASP A 1 82 ? -6.238 4.344 10.967 1.00 97.38 82 ASP A C 1
ATOM 619 O O . ASP A 1 82 ? -5.122 4.274 10.439 1.00 97.38 82 ASP A O 1
ATOM 623 N N . CYS A 1 83 ? -7.142 3.373 10.812 1.00 97.31 83 CYS A N 1
ATOM 624 C CA . CYS A 1 83 ? -6.890 2.153 10.049 1.00 97.31 83 CYS A CA 1
ATOM 625 C C . CYS A 1 83 ? -7.348 2.265 8.589 1.00 97.31 83 CYS A C 1
ATOM 627 O O . CYS A 1 83 ? -8.313 2.955 8.272 1.00 97.31 83 CYS A O 1
ATOM 629 N N . LEU A 1 84 ? -6.685 1.540 7.691 1.00 96.81 84 LEU A N 1
ATOM 630 C CA . LEU A 1 84 ? -7.147 1.283 6.329 1.00 96.81 84 LEU A CA 1
ATOM 631 C C . LEU A 1 84 ? -7.614 -0.168 6.246 1.00 96.81 84 LEU A C 1
ATOM 633 O O . LEU A 1 84 ? -6.801 -1.073 6.384 1.00 96.81 84 LEU A O 1
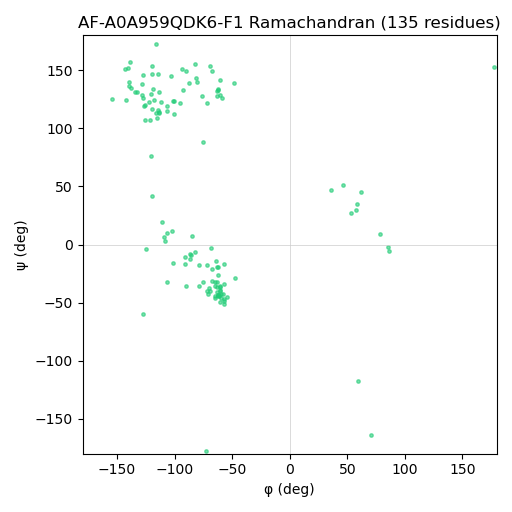ATOM 637 N N . VAL A 1 85 ? -8.903 -0.392 6.021 1.00 96.88 85 VAL A N 1
ATOM 638 C CA . VAL A 1 85 ? -9.523 -1.719 6.005 1.00 96.88 85 VAL A CA 1
ATOM 639 C C . VAL A 1 85 ? -10.135 -1.962 4.634 1.00 96.88 85 VAL A C 1
ATOM 641 O O . VAL A 1 85 ? -11.071 -1.268 4.246 1.00 96.88 85 VAL A O 1
ATOM 644 N N . ARG A 1 86 ? -9.635 -2.957 3.904 1.00 95.56 86 ARG A N 1
ATOM 645 C CA . ARG A 1 86 ? -10.169 -3.381 2.609 1.00 95.56 86 ARG A CA 1
ATOM 646 C C . ARG A 1 86 ? -10.449 -4.873 2.635 1.00 95.56 86 ARG A C 1
ATOM 648 O O . ARG A 1 86 ? -9.541 -5.663 2.870 1.00 95.56 86 ARG A O 1
ATOM 655 N N . THR A 1 87 ? -11.706 -5.257 2.443 1.00 95.94 87 THR A N 1
ATOM 656 C CA . THR A 1 87 ? -12.138 -6.653 2.592 1.00 95.94 87 THR A CA 1
ATOM 657 C C . THR A 1 87 ? -13.198 -7.006 1.548 1.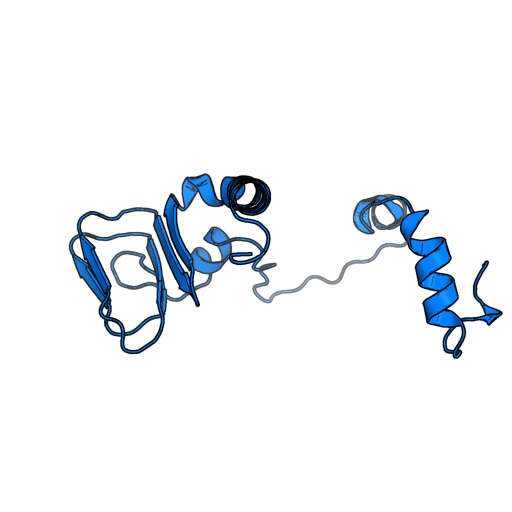00 95.94 87 THR A C 1
ATOM 659 O O . THR A 1 87 ? -13.947 -6.125 1.106 1.00 95.94 87 THR A O 1
ATOM 662 N N . PRO A 1 88 ? -13.300 -8.279 1.121 1.00 94.19 88 PRO A N 1
ATOM 663 C CA . PRO A 1 88 ? -14.301 -8.681 0.147 1.00 94.19 88 PRO A CA 1
ATOM 664 C C . PRO A 1 88 ? -15.709 -8.567 0.741 1.00 94.19 88 PRO A C 1
ATOM 666 O O . PRO A 1 88 ? -15.934 -8.774 1.937 1.00 94.19 88 PRO A O 1
ATOM 669 N N . ALA A 1 89 ? -16.685 -8.276 -0.118 1.00 91.19 89 ALA A N 1
ATOM 670 C CA . ALA A 1 89 ? -18.082 -8.221 0.292 1.00 91.19 89 ALA A CA 1
ATOM 671 C C . ALA A 1 89 ? -18.562 -9.579 0.836 1.00 91.19 89 ALA A C 1
ATOM 673 O O . ALA A 1 89 ? -18.224 -10.638 0.307 1.00 91.19 89 ALA A O 1
ATOM 674 N N . GLY A 1 90 ? -19.393 -9.543 1.879 1.00 90.12 90 GLY A N 1
ATOM 675 C CA . GLY A 1 90 ? -20.024 -10.734 2.455 1.00 90.12 90 GLY A CA 1
ATOM 676 C C . GLY A 1 90 ? -19.191 -11.471 3.506 1.00 90.12 90 GLY A C 1
ATOM 677 O O . GLY A 1 90 ? -19.714 -12.383 4.148 1.00 90.12 90 GLY A O 1
ATOM 678 N N . LYS A 1 91 ? -17.939 -11.064 3.750 1.00 93.25 91 LYS A N 1
ATOM 679 C CA . LYS A 1 91 ? -17.139 -11.554 4.878 1.00 93.25 91 LYS A CA 1
ATOM 680 C C . LYS A 1 91 ? -17.258 -10.590 6.054 1.00 93.25 91 LYS A C 1
ATOM 682 O O . LYS A 1 91 ? -16.922 -9.418 5.927 1.00 93.25 91 LYS A O 1
ATOM 687 N N . LEU A 1 92 ? -17.723 -11.089 7.201 1.00 95.75 92 LEU A N 1
ATOM 688 C CA . LEU A 1 92 ? -17.744 -10.308 8.436 1.00 95.75 92 LEU A CA 1
ATOM 689 C C . LEU A 1 92 ? -16.324 -10.135 8.971 1.00 95.75 92 LEU A C 1
ATOM 691 O O . LEU A 1 92 ? -15.658 -11.120 9.291 1.00 95.75 92 LEU A O 1
ATOM 695 N N . VAL A 1 93 ? -15.903 -8.883 9.122 1.00 97.00 93 VAL A N 1
ATOM 696 C CA . VAL A 1 93 ? -14.638 -8.523 9.768 1.00 97.00 93 VAL A CA 1
ATOM 697 C C . VAL A 1 93 ? -14.923 -7.785 11.066 1.00 97.00 93 VAL A C 1
ATOM 699 O O . VAL A 1 93 ? -15.738 -6.868 11.099 1.00 97.00 93 VAL A O 1
ATOM 702 N N . VAL A 1 94 ? -14.271 -8.213 12.147 1.00 97.38 94 VAL A N 1
ATOM 703 C CA . VAL A 1 94 ? -14.414 -7.623 13.481 1.00 97.38 94 VAL A CA 1
ATOM 704 C C . VAL A 1 94 ? -13.044 -7.163 13.958 1.00 97.38 94 VAL A C 1
ATOM 706 O O . VAL A 1 94 ? -12.122 -7.972 14.033 1.00 97.38 94 VAL A O 1
ATOM 709 N N . LEU A 1 95 ? -12.919 -5.877 14.279 1.00 97.50 95 LEU A N 1
ATOM 710 C CA . LEU A 1 95 ? -11.687 -5.235 14.733 1.00 97.50 95 LEU A CA 1
ATOM 711 C C . LEU A 1 95 ? -11.903 -4.671 16.139 1.00 97.50 95 LEU A C 1
ATOM 713 O O . LEU A 1 95 ? -12.932 -4.046 16.401 1.00 97.50 95 LEU A O 1
ATOM 717 N N . LYS A 1 96 ? -10.952 -4.910 17.046 1.00 97.62 96 LYS A N 1
ATOM 718 C CA . LYS A 1 96 ? -10.936 -4.350 18.402 1.00 97.62 96 LYS A CA 1
ATOM 719 C C . LYS A 1 96 ? -9.518 -3.912 18.760 1.00 97.62 96 LYS A C 1
ATOM 721 O O . LYS A 1 96 ? -8.599 -4.692 18.532 1.00 97.62 96 LYS A O 1
ATOM 726 N N . ASP A 1 97 ? -9.366 -2.718 19.339 1.00 97.75 97 ASP A N 1
ATOM 727 C CA . ASP A 1 97 ? -8.074 -2.180 19.814 1.00 97.75 97 ASP A CA 1
ATOM 728 C C . ASP A 1 97 ? -7.005 -2.076 18.712 1.00 97.75 97 ASP A C 1
ATOM 730 O O . ASP A 1 97 ? -5.816 -2.304 18.948 1.00 97.75 97 ASP A O 1
ATOM 734 N N . LEU A 1 98 ? -7.428 -1.771 17.480 1.00 97.69 98 LEU A N 1
ATOM 735 C CA . LEU A 1 98 ? -6.531 -1.670 16.334 1.00 97.69 98 LEU A CA 1
ATOM 736 C C . LEU A 1 98 ? -6.331 -0.202 15.945 1.00 97.69 98 LEU A C 1
ATOM 738 O O . LEU A 1 98 ? -7.277 0.492 15.582 1.00 97.69 98 LEU A O 1
ATOM 742 N N . HIS A 1 99 ? -5.090 0.274 16.010 1.00 97.50 99 HIS A N 1
ATOM 743 C CA . HIS A 1 99 ? -4.766 1.675 15.741 1.00 97.50 99 HIS A CA 1
ATOM 744 C C . HIS A 1 99 ? -3.574 1.789 14.800 1.00 97.50 99 HIS A C 1
ATOM 746 O O . HIS A 1 99 ? -2.547 1.167 15.060 1.00 97.50 99 HIS A O 1
ATOM 752 N N . ASP A 1 100 ? -3.690 2.605 13.749 1.00 97.00 100 ASP A N 1
ATOM 753 C CA . ASP A 1 100 ? -2.622 2.813 12.756 1.00 97.00 100 ASP A CA 1
ATOM 754 C C . ASP A 1 100 ? -2.228 1.528 11.992 1.00 97.00 100 ASP A C 1
ATOM 756 O O . ASP A 1 100 ? -1.050 1.221 11.813 1.00 97.00 100 ASP A O 1
ATOM 760 N N . PHE A 1 101 ? -3.212 0.751 11.523 1.00 97.69 101 PHE A N 1
ATOM 761 C CA . PHE A 1 101 ? -2.977 -0.474 10.741 1.00 97.69 101 PHE A CA 1
ATOM 762 C C . PHE A 1 101 ? -3.579 -0.431 9.337 1.00 97.69 101 PHE A C 1
ATOM 764 O O . PHE A 1 101 ? -4.585 0.219 9.069 1.00 97.69 101 PHE A O 1
ATOM 771 N N . ILE A 1 102 ? -2.969 -1.207 8.450 1.00 96.50 102 ILE A N 1
ATOM 772 C CA . ILE A 1 102 ? -3.481 -1.616 7.149 1.00 96.50 102 ILE A CA 1
ATOM 773 C C . ILE A 1 102 ? -3.996 -3.048 7.309 1.00 96.50 102 ILE A C 1
ATOM 775 O O . ILE A 1 102 ? -3.248 -3.932 7.721 1.00 96.50 102 ILE A O 1
ATOM 779 N N . VAL A 1 103 ? -5.265 -3.270 6.990 1.00 96.88 103 VAL A N 1
ATOM 780 C CA . VAL A 1 103 ? -5.932 -4.572 6.960 1.00 96.88 103 VAL A CA 1
ATOM 781 C C . VAL A 1 103 ? -6.464 -4.771 5.549 1.00 96.88 103 VAL A C 1
ATOM 783 O O . VAL A 1 103 ? -7.428 -4.120 5.157 1.00 96.88 103 VAL A O 1
ATOM 786 N N . VAL A 1 104 ? -5.835 -5.647 4.775 1.00 95.38 104 VAL A N 1
ATOM 787 C CA . VAL A 1 104 ? -6.221 -5.930 3.388 1.00 95.38 104 VAL A CA 1
ATOM 788 C C . VAL A 1 104 ? -6.433 -7.423 3.239 1.00 95.38 104 VAL A C 1
ATOM 790 O O . VAL A 1 104 ? -5.526 -8.210 3.476 1.00 95.38 104 VAL A O 1
ATOM 793 N N . ASP A 1 105 ? -7.639 -7.802 2.856 1.00 95.38 105 ASP A N 1
ATOM 794 C CA . ASP A 1 105 ? -8.041 -9.176 2.588 1.00 95.38 105 ASP A CA 1
ATOM 795 C C . ASP A 1 105 ? -8.389 -9.280 1.104 1.00 95.38 105 ASP A C 1
ATOM 797 O O . ASP A 1 105 ? -9.385 -8.709 0.656 1.00 95.38 105 ASP A O 1
ATOM 801 N N . GLU A 1 106 ? -7.542 -9.954 0.331 1.00 92.44 106 GLU A N 1
ATOM 802 C CA . GLU A 1 106 ? -7.674 -10.064 -1.119 1.00 92.44 106 GLU A CA 1
ATOM 803 C C . GLU A 1 106 ? -7.256 -11.467 -1.570 1.00 92.44 106 GLU A C 1
ATOM 805 O O . GLU A 1 106 ? -6.143 -11.915 -1.301 1.00 92.44 106 GLU A O 1
ATOM 810 N N . GLY A 1 107 ? -8.143 -12.165 -2.284 1.00 91.62 107 GLY A N 1
ATOM 811 C CA . GLY A 1 107 ? -7.841 -13.493 -2.817 1.00 91.62 107 GLY A CA 1
ATOM 812 C C . GLY A 1 107 ? -7.475 -14.497 -1.720 1.00 91.62 107 GLY A C 1
ATOM 813 O O . GLY A 1 107 ? -8.310 -14.832 -0.878 1.00 91.62 107 GLY A O 1
ATOM 814 N N . ASP A 1 108 ? -6.245 -15.006 -1.766 1.00 91.94 108 ASP A N 1
ATOM 815 C CA . ASP A 1 108 ? -5.683 -15.946 -0.796 1.00 91.94 108 ASP A CA 1
ATOM 816 C C . ASP A 1 108 ? -4.715 -15.300 0.213 1.00 91.94 108 ASP A C 1
ATOM 818 O O . ASP A 1 108 ? -4.071 -16.016 0.984 1.00 91.94 108 ASP A O 1
ATOM 822 N N . VAL A 1 109 ? -4.663 -13.963 0.268 1.00 94.19 109 VAL A N 1
ATOM 823 C CA . VAL A 1 109 ? -3.779 -13.198 1.154 1.00 94.19 109 VAL A CA 1
ATOM 824 C C . VAL A 1 109 ? -4.579 -12.291 2.092 1.00 94.19 109 VAL A C 1
ATOM 826 O O . VAL A 1 109 ? -5.411 -11.489 1.676 1.00 94.19 109 VAL A O 1
ATOM 829 N N . LEU A 1 110 ? -4.264 -12.382 3.387 1.00 96.00 110 LEU A N 1
ATOM 830 C CA . LEU A 1 110 ? -4.669 -11.418 4.409 1.00 96.00 110 LEU A CA 1
ATOM 831 C C . LEU A 1 110 ? -3.423 -10.704 4.933 1.00 96.00 110 LEU A C 1
ATOM 833 O O . LEU A 1 110 ? -2.581 -11.310 5.597 1.00 96.00 110 LEU A O 1
ATOM 837 N N . LEU A 1 111 ? -3.336 -9.407 4.673 1.00 95.56 111 LEU A N 1
ATOM 838 C CA . LEU A 1 111 ? -2.300 -8.526 5.182 1.00 95.56 111 LEU A CA 1
ATOM 839 C C . LEU A 1 111 ? -2.839 -7.734 6.375 1.00 95.56 111 LEU A C 1
ATOM 841 O O . LEU A 1 111 ? -3.822 -7.010 6.252 1.00 95.56 111 LEU A O 1
ATOM 845 N N . ILE A 1 112 ? -2.161 -7.837 7.517 1.00 97.12 112 ILE A N 1
ATOM 846 C CA . ILE A 1 112 ? -2.379 -6.976 8.684 1.00 97.12 112 ILE A CA 1
ATOM 847 C C . ILE A 1 112 ? -1.029 -6.370 9.042 1.00 97.12 112 ILE A C 1
ATOM 849 O O . ILE A 1 112 ? -0.140 -7.072 9.523 1.00 97.12 112 ILE A O 1
ATOM 853 N N . PHE A 1 113 ? -0.854 -5.083 8.765 1.00 96.00 113 PHE A N 1
ATOM 854 C CA . PHE A 1 113 ? 0.459 -4.449 8.798 1.00 96.00 113 PHE A CA 1
ATOM 855 C C . PHE A 1 113 ? 0.398 -3.048 9.415 1.00 96.00 113 PHE A C 1
ATOM 857 O O . PHE A 1 113 ? -0.516 -2.297 9.077 1.00 96.00 113 PHE A O 1
ATOM 864 N N . PRO A 1 114 ? 1.336 -2.652 10.295 1.00 95.94 114 PRO A N 1
ATOM 865 C CA . PRO A 1 114 ? 1.367 -1.289 10.819 1.00 95.94 114 PRO A CA 1
ATOM 866 C C . PRO A 1 114 ? 1.503 -0.278 9.680 1.00 95.94 114 PRO A C 1
ATOM 868 O O . PRO A 1 114 ? 2.433 -0.368 8.875 1.00 95.94 114 PRO A O 1
ATOM 871 N N . LYS A 1 115 ? 0.598 0.701 9.616 1.00 93.31 115 LYS A N 1
ATOM 872 C CA . LYS A 1 115 ? 0.569 1.701 8.541 1.00 93.31 115 LYS A CA 1
ATOM 873 C C . LYS A 1 115 ? 1.862 2.513 8.517 1.00 93.31 115 LYS A C 1
ATOM 875 O O . LYS A 1 115 ? 2.445 2.706 7.455 1.00 93.31 115 LYS A O 1
ATOM 880 N N . SER A 1 116 ? 2.381 2.872 9.691 1.00 92.75 116 SER A N 1
ATOM 881 C CA . SER A 1 116 ? 3.688 3.524 9.869 1.00 92.75 116 SER A CA 1
ATOM 882 C C . SER A 1 116 ? 4.895 2.762 9.299 1.00 92.75 116 SER A C 1
ATOM 884 O O . SER A 1 116 ? 5.951 3.364 9.109 1.00 92.75 116 SER A O 1
ATOM 886 N N . LYS A 1 117 ? 4.768 1.462 9.003 1.00 93.31 117 LYS A N 1
ATOM 887 C CA . LYS A 1 117 ? 5.854 0.624 8.475 1.00 93.31 117 LYS A CA 1
ATOM 888 C C . LYS A 1 117 ? 5.677 0.215 7.016 1.00 93.31 117 LYS A C 1
ATOM 890 O O . LYS A 1 117 ? 6.473 -0.577 6.526 1.00 93.31 117 LYS A O 1
ATOM 895 N N . GLU A 1 118 ? 4.676 0.729 6.304 1.00 88.31 118 GLU A N 1
ATOM 896 C CA . GLU A 1 118 ? 4.281 0.251 4.966 1.00 88.31 118 GLU A CA 1
ATOM 897 C C . GLU A 1 118 ? 5.426 0.057 3.949 1.00 88.31 118 GLU A C 1
ATOM 899 O O . GLU A 1 118 ? 5.344 -0.806 3.080 1.0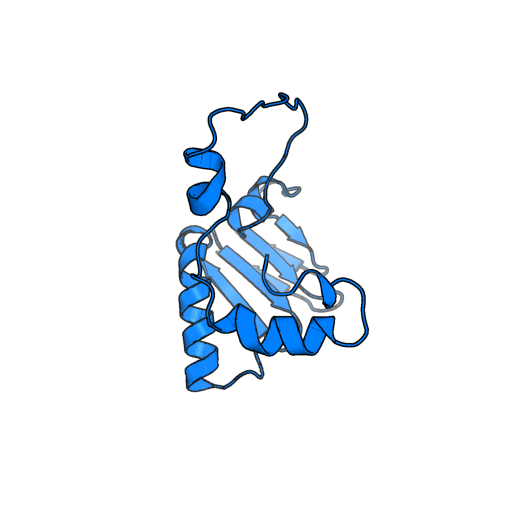0 88.31 118 GLU A O 1
ATOM 904 N N . GLN A 1 119 ? 6.521 0.812 4.065 1.00 87.31 119 GLN A N 1
ATOM 905 C CA . GLN A 1 119 ? 7.692 0.701 3.191 1.00 87.31 119 GLN A CA 1
ATOM 906 C C . GLN A 1 119 ? 8.371 -0.679 3.285 1.00 87.31 119 GLN A C 1
ATOM 908 O O . GLN A 1 119 ? 8.985 -1.140 2.320 1.00 87.31 119 GLN A O 1
ATOM 913 N N . GLU A 1 120 ? 8.227 -1.368 4.420 1.00 92.75 120 GLU A N 1
ATOM 914 C CA . GLU A 1 120 ? 8.740 -2.720 4.657 1.00 92.75 120 GLU A CA 1
ATOM 915 C C . GLU A 1 120 ? 7.960 -3.794 3.872 1.00 92.75 120 GLU A C 1
ATOM 917 O O . GLU A 1 120 ? 8.495 -4.877 3.639 1.00 92.75 120 GLU A O 1
ATOM 922 N N . ILE A 1 121 ? 6.747 -3.506 3.375 1.00 90.69 121 ILE A N 1
ATOM 923 C CA . ILE A 1 121 ? 5.921 -4.477 2.626 1.00 90.69 121 ILE A CA 1
ATOM 924 C C . ILE A 1 121 ? 6.665 -5.016 1.396 1.00 90.69 121 ILE A C 1
ATOM 926 O O . ILE A 1 121 ? 6.552 -6.199 1.073 1.00 90.69 121 ILE A O 1
ATOM 930 N N . LYS A 1 122 ? 7.502 -4.198 0.742 1.00 87.19 122 LYS A N 1
ATOM 931 C CA . LYS A 1 122 ? 8.346 -4.652 -0.380 1.00 87.19 122 LYS A CA 1
ATOM 932 C C . LYS A 1 122 ? 9.316 -5.762 0.033 1.00 87.19 122 LYS A C 1
ATOM 934 O O . LYS A 1 122 ? 9.531 -6.701 -0.725 1.00 87.19 122 LYS A O 1
ATOM 939 N N . GLN A 1 123 ? 9.892 -5.665 1.230 1.00 90.94 123 GLN A N 1
ATOM 940 C CA . GLN A 1 123 ? 10.811 -6.676 1.761 1.00 90.94 123 GLN A CA 1
ATOM 941 C C . GLN A 1 123 ? 10.053 -7.949 2.141 1.00 90.94 123 GLN A C 1
ATOM 943 O O . GLN A 1 123 ? 10.508 -9.046 1.831 1.00 90.94 123 GLN A O 1
ATOM 948 N N . VAL A 1 124 ? 8.866 -7.798 2.736 1.00 91.38 124 VAL A N 1
ATOM 949 C CA . VAL A 1 124 ? 7.964 -8.917 3.052 1.00 91.38 124 VAL A CA 1
ATOM 950 C C . VAL A 1 124 ? 7.563 -9.669 1.781 1.00 91.38 124 VAL A C 1
ATOM 952 O O . VAL A 1 124 ? 7.619 -10.891 1.753 1.00 91.38 124 VAL A O 1
ATOM 955 N N . THR A 1 125 ? 7.250 -8.953 0.700 1.00 89.88 125 THR A N 1
ATOM 956 C CA . THR A 1 125 ? 6.896 -9.541 -0.605 1.00 89.88 125 THR A CA 1
ATOM 957 C C . THR A 1 125 ? 8.043 -10.396 -1.157 1.00 89.88 125 THR A C 1
ATOM 959 O O . THR A 1 125 ? 7.842 -11.549 -1.524 1.00 89.88 125 THR A O 1
ATOM 962 N N . GLN A 1 126 ? 9.278 -9.882 -1.115 1.00 90.44 126 GLN A N 1
ATOM 963 C CA . GLN A 1 126 ? 10.471 -10.646 -1.514 1.00 90.44 126 GLN A CA 1
ATOM 964 C C . GLN A 1 126 ? 10.721 -11.866 -0.619 1.00 90.44 126 GLN A C 1
ATOM 966 O O . GLN A 1 126 ? 11.281 -12.867 -1.065 1.00 90.44 126 GLN A O 1
ATOM 971 N N . GLN A 1 127 ? 10.362 -11.785 0.662 1.00 92.19 127 GLN A N 1
ATOM 972 C CA . GLN A 1 127 ? 10.474 -12.916 1.575 1.00 92.19 127 GLN A CA 1
ATOM 973 C C . GLN A 1 127 ? 9.436 -13.999 1.250 1.00 92.19 127 GLN A C 1
ATOM 975 O O . GLN A 1 127 ? 9.799 -15.172 1.202 1.00 92.19 127 GLN A O 1
ATOM 980 N N . ILE A 1 128 ? 8.190 -13.612 0.960 1.00 92.44 128 ILE A N 1
ATOM 981 C CA . ILE A 1 128 ? 7.123 -14.530 0.530 1.00 92.44 128 ILE A CA 1
ATOM 982 C C . ILE A 1 128 ? 7.551 -15.286 -0.732 1.00 92.44 128 ILE A C 1
ATOM 984 O O . ILE A 1 128 ? 7.473 -16.511 -0.745 1.00 92.44 128 ILE A O 1
ATOM 988 N N . GLU A 1 129 ? 8.086 -14.588 -1.737 1.00 91.00 129 GLU A N 1
ATOM 989 C CA . GLU A 1 129 ? 8.603 -15.200 -2.971 1.00 91.00 129 GLU A CA 1
ATOM 990 C C . GLU A 1 129 ? 9.652 -16.285 -2.680 1.00 91.00 129 GLU A C 1
ATOM 992 O O . GLU A 1 129 ? 9.597 -17.394 -3.207 1.00 91.00 129 GLU A O 1
ATOM 997 N N . ARG A 1 130 ? 10.596 -16.001 -1.776 1.00 92.12 130 ARG A N 1
ATOM 998 C CA . ARG A 1 130 ? 11.670 -16.943 -1.424 1.00 92.12 130 ARG A CA 1
ATOM 999 C C . ARG 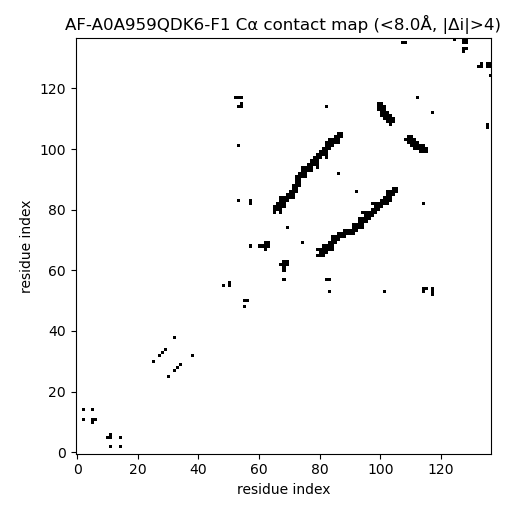A 1 130 ? 11.179 -18.156 -0.642 1.00 92.12 130 ARG A C 1
ATOM 1001 O O . ARG A 1 130 ? 11.735 -19.240 -0.808 1.00 92.12 130 ARG A O 1
ATOM 1008 N N . GLU A 1 131 ? 10.217 -17.969 0.255 1.00 93.31 131 GLU A N 1
ATOM 1009 C CA . GLU A 1 131 ? 9.767 -19.017 1.178 1.00 93.31 131 GLU A CA 1
ATOM 1010 C C . GLU A 1 131 ? 8.627 -19.866 0.607 1.00 93.31 131 GLU A C 1
ATOM 1012 O O . GLU A 1 131 ? 8.561 -21.068 0.867 1.00 93.31 131 GLU A O 1
ATOM 1017 N N . LEU A 1 132 ? 7.730 -19.248 -0.161 1.00 91.69 132 LEU A N 1
ATOM 1018 C CA . LEU A 1 132 ? 6.459 -19.829 -0.598 1.00 91.69 132 LEU A CA 1
ATOM 1019 C C . LEU A 1 132 ? 6.286 -19.819 -2.126 1.00 91.69 132 LEU A C 1
ATOM 1021 O O . LEU A 1 132 ? 5.307 -20.382 -2.625 1.00 91.69 132 LEU A O 1
ATOM 1025 N N . GLY A 1 133 ? 7.234 -19.234 -2.866 1.00 88.50 133 GLY A N 1
ATOM 1026 C CA . GLY A 1 133 ? 7.150 -19.051 -4.313 1.00 88.50 133 GLY A CA 1
ATOM 1027 C C . GLY A 1 133 ? 6.115 -18.001 -4.715 1.00 88.50 133 GLY A C 1
ATOM 1028 O O . GLY A 1 133 ? 5.615 -17.232 -3.896 1.00 88.50 133 GLY A O 1
ATOM 1029 N N . ASP A 1 134 ? 5.745 -18.019 -5.991 1.00 87.50 134 ASP A N 1
ATOM 1030 C CA . ASP A 1 134 ? 4.984 -16.926 -6.614 1.00 87.50 134 ASP A CA 1
ATOM 1031 C C . ASP A 1 134 ? 3.466 -17.041 -6.416 1.00 87.50 134 ASP A C 1
ATOM 1033 O O . ASP A 1 134 ? 2.689 -16.310 -7.019 1.00 87.50 134 ASP A O 1
ATOM 1037 N N . ARG A 1 135 ? 3.008 -18.000 -5.603 1.00 87.75 135 ARG A N 1
ATOM 1038 C CA . ARG A 1 135 ? 1.576 -18.286 -5.445 1.00 87.75 135 ARG A CA 1
ATOM 1039 C C . ARG A 1 135 ? 0.802 -17.122 -4.815 1.00 87.75 135 ARG A C 1
ATOM 1041 O O . ARG A 1 135 ? -0.362 -16.948 -5.149 1.00 87.75 135 ARG A O 1
ATOM 1048 N N . PHE A 1 136 ? 1.431 -16.406 -3.885 1.00 84.88 136 PHE A N 1
ATOM 1049 C CA . PHE A 1 136 ? 0.802 -15.389 -3.033 1.00 84.88 136 PHE A CA 1
ATOM 1050 C C . PHE A 1 136 ? 1.280 -13.961 -3.362 1.00 84.88 136 PHE A C 1
ATOM 1052 O O . PHE A 1 136 ? 1.212 -13.085 -2.497 1.00 84.88 136 PHE A O 1
ATOM 1059 N N . LEU A 1 137 ? 1.838 -13.754 -4.562 1.00 79.00 137 LEU A N 1
ATOM 1060 C CA . LEU A 1 137 ? 2.399 -12.481 -5.032 1.00 79.00 137 LEU A CA 1
ATOM 1061 C C . LEU A 1 137 ? 1.475 -11.778 -6.028 1.00 79.00 137 LEU A C 1
ATOM 1063 O O . LEU A 1 137 ? 0.856 -12.480 -6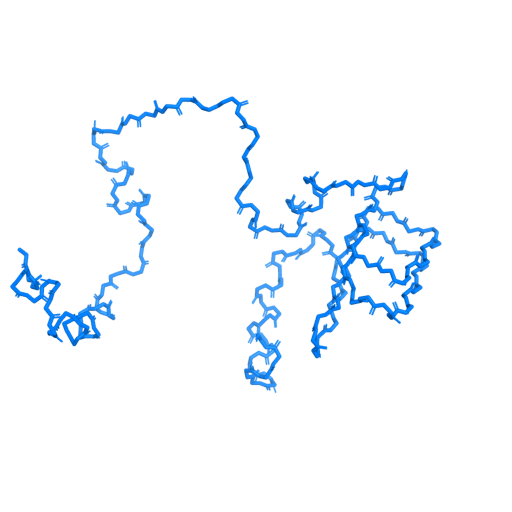.860 1.00 79.00 137 LEU A O 1
#